Protein AF-A0A183J308-F1 (afdb_monomer)

InterPro domains:
  IPR007115 6-pyruvoyl tetrahydropterin synthase/QueD family [PF01242] (12-124)
  IPR007115 6-pyruvoyl tetrahydropterin synthase/QueD family [PTHR12589] (10-125)
  IPR022470 6-pyruvoyl tetrahydropterin synthase, cysteine active site [PS00987] (21-31)
  IPR038418 6-pyruvoyl tetrahydropterin synthase/QueD superfamily [G3DSA:3.30.479.10] (3-124)

Organism: NCBI:txid241478

Nearest PDB structures (foldseek):
  3i2b-assembly1_E  TM=8.564E-01  e=1.732E-10  Homo sapiens
  1b66-assembly1_A  TM=8.514E-01  e=5.952E-10  Rattus rattus
  2g64-assembly1_A  TM=8.466E-01  e=1.436E-08  Caenorhabditis elegans
  2dtt-assembly2_D  TM=8.378E-01  e=1.022E-03  Pyrococcus horikoshii OT3
  2dtt-assembly2_F  TM=8.404E-01  e=3.083E-03  Pyrococcus horikoshii OT3

Radius of gyration: 16.34 Å; Cα contacts (8 Å, |Δi|>4): 175; chains: 1; bounding box: 39×30×52 Å

pLDDT: mean 82.44, std 11.95, range [43.22, 95.94]

Secondary structure (DSSP, 8-state):
-B----TTS-HHHHHHHHGGGG-TT-B----EEEEEE--PPPTTT--SS-HHHHHHHHHHHHHHHTT---HHHHHHHHS-----HHHHHHHHHHHHHHHHGGG--EEEEEEEEETTEEEEE-SPPPP-

Foldseek 3Di:
DFAQDFPVDDPVRSCVVCPPCNPPVHDAFDKDKDWAFDADQDPVPRDRDDVVVVVVQVCVVVVVCVVPDPLVLLCVQPVTSHPDLVSVQSSVCVSSDVVVDPRLGTAWMKMDRDPVDIDIDGPDDDDD

Solvent-accessible surface area (backbone atoms only — not comparable to full-atom values): 7504 Å² total; per-residue (Å²): 88,39,36,40,48,56,94,91,47,55,73,67,52,34,42,67,75,40,43,83,48,38,36,91,87,36,47,76,67,79,65,48,79,48,78,44,72,52,56,73,63,38,90,88,78,72,38,55,64,67,62,68,57,55,48,49,53,50,48,57,56,47,61,63,38,76,69,32,70,48,44,66,65,42,22,75,71,68,76,39,64,36,55,41,64,61,51,50,27,52,42,52,47,53,57,50,46,65,73,66,37,95,70,65,29,73,53,38,30,35,30,27,56,46,104,89,41,70,37,78,41,66,82,72,80,78,86,128

Structure (mmCIF, N/CA/C/O backbone):
data_AF-A0A183J308-F1
#
_entry.id   AF-A0A183J308-F1
#
loop_
_atom_site.group_PDB
_atom_site.id
_atom_site.type_symbol
_atom_site.label_atom_id
_atom_site.label_alt_id
_atom_site.label_comp_id
_atom_site.label_asym_id
_atom_site.label_entity_id
_atom_site.label_seq_id
_atom_site.pdbx_PDB_ins_code
_atom_site.Cartn_x
_atom_site.Cartn_y
_atom_site.Cartn_z
_atom_site.occupancy
_atom_site.B_iso_or_equiv
_atom_site.auth_seq_id
_atom_site.auth_comp_id
_atom_site.auth_asym_id
_atom_site.auth_atom_id
_atom_site.pdbx_PDB_model_num
ATOM 1 N N . LEU A 1 1 ? 13.889 4.139 -5.447 1.00 59.75 1 LEU A N 1
ATOM 2 C CA . LEU A 1 1 ? 14.582 3.519 -6.588 1.00 59.75 1 LEU A CA 1
ATOM 3 C C . LEU A 1 1 ? 13.751 2.387 -7.174 1.00 59.75 1 LEU A C 1
ATOM 5 O O . LEU A 1 1 ? 14.107 1.216 -7.128 1.00 59.75 1 LEU A O 1
ATOM 9 N N . LEU A 1 2 ? 12.612 2.752 -7.730 1.00 68.62 2 LEU A N 1
ATOM 10 C CA . LEU A 1 2 ? 11.793 1.815 -8.468 1.00 68.62 2 LEU A CA 1
ATOM 11 C C . LEU A 1 2 ? 12.534 1.419 -9.735 1.00 68.62 2 LEU A C 1
ATOM 13 O O . LEU A 1 2 ? 13.177 2.260 -10.379 1.00 68.62 2 LEU A O 1
ATOM 17 N N . LEU A 1 3 ? 12.406 0.150 -10.086 1.00 76.50 3 LEU A N 1
ATOM 18 C CA . LEU A 1 3 ? 12.761 -0.339 -11.401 1.00 76.50 3 LEU A CA 1
ATOM 19 C C . LEU A 1 3 ? 11.606 -1.185 -11.901 1.00 76.50 3 LEU A C 1
ATOM 21 O O . LEU A 1 3 ? 11.300 -2.238 -11.342 1.00 76.50 3 LEU A O 1
ATOM 25 N N . TYR A 1 4 ? 10.992 -0.708 -12.973 1.00 84.56 4 TYR A N 1
ATOM 26 C CA . TYR A 1 4 ? 9.982 -1.471 -13.674 1.00 84.56 4 TYR A CA 1
ATOM 27 C C . TYR A 1 4 ? 10.740 -2.394 -14.622 1.00 84.56 4 TYR A C 1
ATOM 29 O O . TYR A 1 4 ? 11.343 -1.930 -15.593 1.00 84.56 4 TYR A O 1
ATOM 37 N N . PHE A 1 5 ? 10.815 -3.671 -14.264 1.00 85.94 5 PHE A N 1
ATOM 38 C CA . PHE A 1 5 ? 11.611 -4.679 -14.953 1.00 85.94 5 PHE A CA 1
ATOM 39 C C . PHE A 1 5 ? 11.042 -6.071 -14.690 1.00 85.94 5 PHE A C 1
ATOM 41 O O . PHE A 1 5 ? 10.691 -6.393 -13.555 1.00 85.94 5 PHE A O 1
ATOM 48 N N . SER A 1 6 ? 11.018 -6.900 -15.730 1.00 86.94 6 SER A N 1
ATOM 49 C CA . SER A 1 6 ? 10.733 -8.329 -15.638 1.00 86.94 6 SER A CA 1
ATOM 50 C C . SER A 1 6 ? 11.903 -9.125 -16.209 1.00 86.94 6 SER A C 1
ATOM 52 O O . SER A 1 6 ? 12.368 -8.856 -17.317 1.00 86.94 6 SER A O 1
ATOM 54 N N . ASP A 1 7 ? 12.348 -10.121 -15.453 1.00 87.56 7 ASP A N 1
ATOM 55 C CA . ASP A 1 7 ? 13.346 -11.121 -15.842 1.00 87.56 7 ASP A CA 1
ATOM 5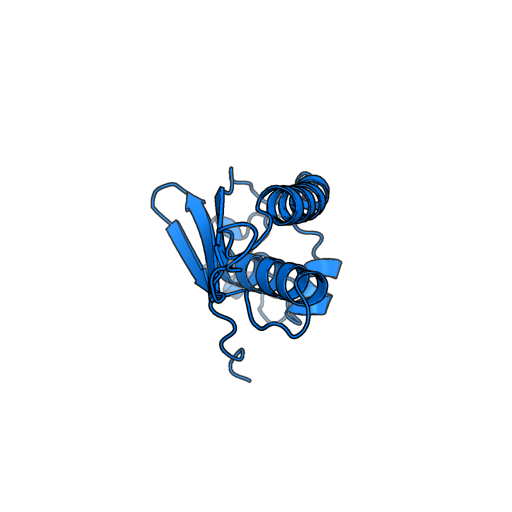6 C C . ASP A 1 7 ? 12.803 -12.169 -16.827 1.00 87.56 7 ASP A C 1
ATOM 58 O O . ASP A 1 7 ? 13.578 -12.911 -17.427 1.00 87.56 7 ASP A O 1
ATOM 62 N N . HIS A 1 8 ? 11.488 -12.190 -17.052 1.00 88.44 8 HIS A N 1
ATOM 63 C CA . HIS A 1 8 ? 10.831 -13.025 -18.059 1.00 88.44 8 HIS A CA 1
ATOM 64 C C . HIS A 1 8 ? 10.742 -12.364 -19.444 1.00 88.44 8 HIS A C 1
ATOM 66 O O . HIS A 1 8 ? 10.270 -12.994 -20.388 1.00 88.44 8 HIS A O 1
ATOM 72 N N . LEU A 1 9 ? 11.178 -11.107 -19.574 1.00 90.81 9 LEU A N 1
ATOM 73 C CA . LEU A 1 9 ? 11.144 -10.335 -20.815 1.00 90.81 9 LEU A CA 1
ATOM 74 C C . LEU A 1 9 ? 12.561 -10.030 -21.312 1.00 90.81 9 LEU A C 1
ATOM 76 O O . LEU A 1 9 ? 13.482 -9.802 -20.523 1.00 90.81 9 LEU A O 1
ATOM 80 N N . SER A 1 10 ? 12.732 -9.942 -22.631 1.00 93.94 10 SER A N 1
ATOM 81 C CA . SER A 1 10 ? 13.963 -9.424 -23.242 1.00 93.94 10 SER A CA 1
ATOM 82 C C . SER A 1 10 ? 14.198 -7.948 -22.892 1.00 93.94 10 SER A C 1
ATOM 84 O O . SER A 1 10 ? 13.318 -7.245 -22.382 1.00 93.94 10 SER A O 1
ATOM 86 N N . ALA A 1 11 ? 15.404 -7.443 -23.165 1.00 91.56 11 ALA A N 1
ATOM 87 C CA . ALA A 1 11 ? 15.730 -6.036 -22.935 1.00 91.56 11 ALA A CA 1
ATOM 88 C C . ALA A 1 11 ? 14.875 -5.104 -23.814 1.00 91.56 11 ALA A C 1
ATOM 90 O O . ALA A 1 11 ? 14.416 -4.053 -23.358 1.00 91.56 11 ALA A O 1
ATOM 91 N N . GLU A 1 12 ? 14.627 -5.501 -25.062 1.00 94.62 12 GLU A N 1
ATOM 92 C CA . GLU A 1 12 ? 13.787 -4.780 -26.014 1.00 94.62 12 GLU A CA 1
ATOM 93 C C . GLU A 1 12 ? 12.327 -4.738 -25.554 1.00 94.62 12 GLU A C 1
ATOM 95 O O . GLU A 1 12 ? 11.716 -3.668 -25.574 1.00 94.62 12 GLU A O 1
ATOM 100 N N . GLU A 1 13 ? 11.784 -5.865 -25.086 1.00 95.31 13 GLU A N 1
ATOM 101 C CA . GLU A 1 13 ? 10.416 -5.947 -24.557 1.00 95.31 13 GLU A CA 1
ATOM 102 C C . GLU A 1 13 ? 10.252 -5.119 -23.283 1.00 95.31 13 GLU A C 1
ATOM 104 O O . GLU A 1 13 ? 9.316 -4.328 -23.183 1.00 95.31 13 GLU A O 1
ATOM 109 N N . ASN A 1 14 ? 11.194 -5.224 -22.340 1.00 92.62 14 ASN A N 1
ATOM 110 C CA . ASN A 1 14 ? 11.211 -4.403 -21.129 1.00 92.62 14 ASN A CA 1
ATOM 111 C C . ASN A 1 14 ? 11.192 -2.905 -21.465 1.00 92.62 14 ASN A C 1
ATOM 113 O O . ASN A 1 14 ? 10.402 -2.142 -20.903 1.00 92.62 14 ASN A O 1
ATOM 117 N N . LYS A 1 15 ? 12.033 -2.478 -22.413 1.00 91.81 15 LYS A N 1
ATOM 118 C CA . LYS A 1 15 ? 12.091 -1.081 -22.854 1.00 91.81 15 LYS A CA 1
ATOM 119 C C . LYS A 1 15 ? 10.808 -0.648 -23.564 1.00 91.81 15 LYS A C 1
ATOM 121 O O . LYS A 1 15 ? 10.386 0.493 -23.387 1.00 91.81 15 LYS A O 1
ATOM 126 N N . LEU A 1 16 ? 10.200 -1.527 -24.358 1.00 94.94 16 LEU A N 1
ATOM 127 C CA . LEU A 1 16 ? 8.954 -1.246 -25.069 1.00 94.94 16 LEU A CA 1
ATOM 128 C C . LEU A 1 16 ? 7.766 -1.105 -24.104 1.00 94.94 16 LEU A C 1
ATOM 130 O O . LEU A 1 16 ? 6.985 -0.169 -24.246 1.00 94.94 16 LEU A O 1
ATOM 134 N N . ILE A 1 17 ? 7.655 -2.004 -23.123 1.00 93.25 17 ILE A N 1
ATOM 135 C CA . ILE A 1 17 ? 6.532 -2.069 -22.176 1.00 93.25 17 ILE A CA 1
ATOM 136 C C . ILE A 1 17 ? 6.649 -0.988 -21.098 1.00 93.25 17 ILE A C 1
ATOM 138 O O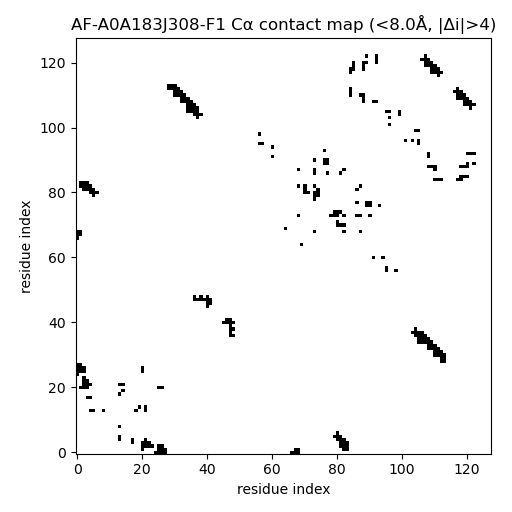 . ILE A 1 17 ? 5.706 -0.237 -20.865 1.00 93.25 17 ILE A O 1
ATOM 142 N N . PHE A 1 18 ? 7.808 -0.883 -20.445 1.00 90.81 18 PHE A N 1
ATOM 143 C CA . PHE A 1 18 ? 7.989 -0.005 -19.284 1.00 90.81 18 PHE A CA 1
ATOM 144 C C . PHE A 1 18 ? 8.583 1.366 -19.641 1.00 90.81 18 PHE A C 1
ATOM 146 O O . PHE A 1 18 ? 8.574 2.286 -18.818 1.00 90.81 18 PHE A O 1
ATOM 153 N N . GLY A 1 19 ? 9.108 1.539 -20.858 1.00 91.38 19 GLY A N 1
ATOM 154 C CA . GLY A 1 19 ? 9.578 2.827 -21.364 1.00 91.38 19 GLY A CA 1
ATOM 155 C C . GLY A 1 19 ? 10.581 3.510 -20.432 1.00 91.38 19 GLY A C 1
ATOM 156 O O . GLY A 1 19 ? 11.617 2.953 -20.069 1.00 91.38 19 GLY A O 1
ATOM 157 N N . LYS A 1 20 ? 10.269 4.746 -20.022 1.00 87.69 20 LYS A N 1
ATOM 158 C CA . LYS A 1 20 ? 11.129 5.548 -19.132 1.00 87.69 20 LYS A CA 1
ATOM 159 C C . LYS A 1 20 ? 11.285 4.939 -17.733 1.00 87.69 20 LYS A C 1
ATOM 161 O O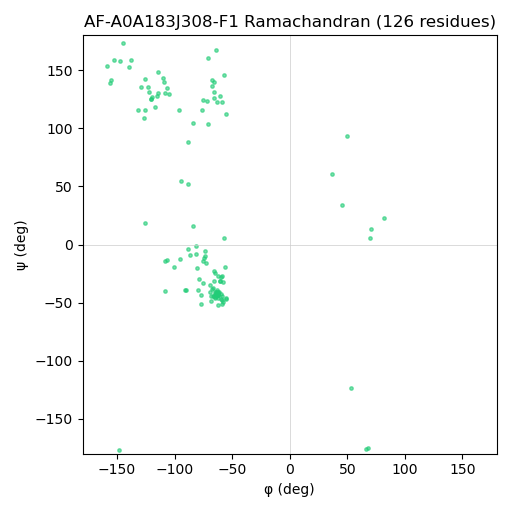 . LYS A 1 20 ? 12.295 5.199 -17.081 1.00 87.69 20 LYS A O 1
ATOM 166 N N . CYS A 1 21 ? 10.329 4.125 -17.286 1.00 86.00 21 CYS A N 1
ATOM 167 C CA . CYS A 1 21 ? 10.363 3.479 -15.974 1.00 86.00 21 CYS A CA 1
ATOM 168 C C . CYS A 1 21 ? 11.359 2.302 -15.917 1.00 86.00 21 CYS A C 1
ATOM 170 O O . CYS A 1 21 ? 11.749 1.893 -14.822 1.00 86.00 21 CYS A O 1
ATOM 172 N N . ASN A 1 22 ? 11.836 1.818 -17.076 1.00 88.25 22 ASN A N 1
ATOM 173 C CA . ASN A 1 22 ? 12.884 0.796 -17.213 1.00 88.25 22 ASN A CA 1
ATOM 174 C C . ASN A 1 22 ? 14.319 1.357 -17.143 1.00 88.25 22 ASN A C 1
ATOM 176 O O . ASN A 1 22 ? 15.271 0.710 -17.570 1.00 88.25 22 ASN A O 1
ATOM 180 N N . ASN A 1 23 ? 14.512 2.583 -16.652 1.00 85.06 23 ASN A N 1
ATOM 181 C CA . ASN A 1 23 ? 15.851 3.151 -16.499 1.00 85.06 23 ASN A CA 1
ATOM 182 C C . ASN A 1 23 ? 16.704 2.259 -15.580 1.00 85.06 23 ASN A C 1
ATOM 184 O O . ASN A 1 23 ? 16.333 2.067 -14.429 1.00 85.06 23 ASN A O 1
ATOM 188 N N . SER A 1 24 ? 17.860 1.772 -16.043 1.00 80.62 24 SER A N 1
ATOM 189 C CA . SER A 1 24 ? 18.756 0.891 -15.273 1.00 80.62 24 SER A CA 1
ATOM 190 C C . SER A 1 24 ? 19.251 1.512 -13.964 1.00 80.62 24 SER A C 1
ATOM 192 O O . SER A 1 24 ? 19.521 0.795 -13.004 1.00 80.62 24 SER A O 1
ATOM 194 N N . ASN A 1 25 ? 19.324 2.844 -13.906 1.00 80.62 25 ASN A N 1
ATOM 195 C CA . ASN A 1 25 ? 19.655 3.583 -12.688 1.00 80.62 25 ASN A CA 1
ATOM 196 C C . ASN A 1 25 ? 18.450 3.754 -11.752 1.00 80.62 25 ASN A C 1
ATOM 198 O O . ASN A 1 25 ? 18.590 4.350 -10.694 1.00 80.62 25 ASN A O 1
ATOM 202 N N . GLY A 1 26 ? 17.277 3.257 -12.143 1.00 79.88 26 GLY A N 1
ATOM 203 C CA . GLY A 1 26 ? 15.999 3.419 -11.469 1.00 79.88 26 GLY A CA 1
ATOM 204 C C . GLY A 1 26 ? 15.457 4.848 -11.497 1.00 79.88 26 GLY A C 1
ATOM 205 O O . GLY A 1 26 ? 15.996 5.753 -12.137 1.00 79.88 26 GLY A O 1
ATOM 206 N N . HIS A 1 27 ? 14.344 5.038 -10.796 1.00 81.81 27 HIS A N 1
ATOM 207 C CA . HIS A 1 27 ? 13.745 6.347 -10.525 1.00 81.81 27 HIS A CA 1
ATOM 208 C C . HIS A 1 27 ? 13.036 6.333 -9.160 1.00 81.81 27 HIS A C 1
ATOM 210 O O . HIS A 1 27 ? 13.120 5.355 -8.414 1.00 81.81 27 HIS A O 1
ATOM 216 N N . GLY A 1 28 ? 12.379 7.417 -8.764 1.00 81.12 28 GLY A N 1
ATOM 217 C CA . GLY A 1 28 ? 11.680 7.466 -7.483 1.00 81.12 28 GLY A CA 1
ATOM 218 C C . GLY A 1 28 ? 10.512 8.429 -7.504 1.00 81.12 28 GLY A C 1
ATOM 219 O O . GLY A 1 28 ? 10.482 9.341 -8.326 1.00 81.12 28 GLY A O 1
ATOM 220 N N . HIS A 1 29 ? 9.601 8.208 -6.563 1.00 82.56 29 HIS A N 1
ATOM 221 C CA . HIS A 1 29 ? 8.426 9.033 -6.335 1.00 82.56 29 HIS A CA 1
ATOM 222 C C . HIS A 1 29 ? 8.214 9.234 -4.840 1.00 82.56 29 HIS A C 1
ATOM 224 O O . HIS A 1 29 ? 8.686 8.438 -4.022 1.00 82.56 29 HIS A O 1
ATOM 230 N N . ASN A 1 30 ? 7.479 10.287 -4.504 1.00 83.38 30 ASN A N 1
ATOM 231 C CA . ASN A 1 30 ? 7.003 10.518 -3.149 1.00 83.38 30 ASN A CA 1
ATOM 232 C C . ASN A 1 30 ? 5.662 9.807 -2.997 1.00 83.38 30 ASN A C 1
ATOM 234 O O . ASN A 1 30 ? 4.619 10.390 -3.270 1.00 83.38 30 ASN A O 1
ATOM 238 N N . TYR A 1 31 ? 5.714 8.535 -2.616 1.00 84.50 31 TYR A N 1
ATOM 239 C CA . TYR A 1 31 ? 4.507 7.742 -2.447 1.00 84.50 31 TYR A CA 1
ATOM 240 C C . TYR A 1 31 ? 3.665 8.228 -1.272 1.00 84.50 31 TYR A C 1
ATOM 242 O O . TYR A 1 31 ? 4.184 8.444 -0.175 1.00 84.50 31 TYR A O 1
ATOM 250 N N . GLU A 1 32 ? 2.356 8.299 -1.485 1.00 88.62 32 GLU A N 1
ATOM 251 C CA . GLU A 1 32 ? 1.373 8.397 -0.410 1.00 88.62 32 GLU A CA 1
ATOM 252 C C . GLU A 1 32 ? 0.655 7.055 -0.268 1.00 88.62 32 GLU A C 1
ATOM 254 O O . GLU A 1 32 ? 0.259 6.439 -1.258 1.00 88.62 32 GLU A O 1
ATOM 259 N N . VAL A 1 33 ? 0.500 6.590 0.971 1.00 89.56 33 VAL A N 1
ATOM 260 C CA . VAL A 1 33 ? -0.187 5.336 1.284 1.00 89.56 33 VAL A CA 1
ATOM 261 C C . VAL A 1 33 ? -1.364 5.636 2.194 1.00 89.56 33 VAL A C 1
ATOM 263 O O . VAL A 1 33 ? -1.195 6.204 3.274 1.00 89.56 33 VAL A O 1
ATOM 266 N N . GLN A 1 34 ? -2.546 5.204 1.774 1.00 92.50 34 GLN A N 1
ATOM 267 C CA . GLN A 1 34 ? -3.772 5.272 2.555 1.00 92.50 34 GLN A CA 1
ATOM 268 C C . GLN A 1 34 ? -4.228 3.850 2.876 1.00 92.50 34 GLN A C 1
ATOM 270 O O . GLN A 1 34 ? -4.291 2.994 1.996 1.00 92.50 34 GLN A O 1
ATOM 275 N N . ALA A 1 35 ? -4.533 3.588 4.146 1.00 90.81 35 ALA A N 1
ATOM 276 C CA . ALA A 1 35 ? -5.052 2.305 4.600 1.00 90.81 35 ALA A CA 1
ATOM 277 C C . ALA A 1 35 ? -6.418 2.513 5.254 1.00 90.81 35 ALA A C 1
ATOM 279 O O . ALA A 1 35 ? -6.554 3.289 6.203 1.00 90.81 35 ALA A O 1
ATOM 280 N N . THR A 1 36 ? -7.415 1.788 4.763 1.00 91.81 36 THR A N 1
ATOM 281 C CA . THR A 1 36 ? -8.778 1.805 5.288 1.00 91.81 36 THR A CA 1
ATOM 282 C C . THR A 1 36 ? -9.023 0.530 6.071 1.00 91.81 36 THR A C 1
ATOM 284 O O . THR A 1 36 ? -8.810 -0.575 5.565 1.00 91.81 36 THR A O 1
ATOM 287 N N . VAL A 1 37 ? -9.532 0.681 7.293 1.00 89.56 37 VAL A N 1
ATOM 288 C CA . VAL A 1 37 ? -9.972 -0.440 8.123 1.00 89.56 37 VAL A CA 1
ATOM 289 C C . VAL A 1 37 ? -11.490 -0.455 8.277 1.00 89.56 37 VAL A C 1
ATOM 291 O O . VAL A 1 37 ? -12.130 0.590 8.387 1.00 89.56 37 VAL A O 1
ATOM 294 N N . LYS A 1 38 ? -12.075 -1.650 8.302 1.00 88.88 38 LYS A N 1
ATOM 295 C CA . LYS A 1 38 ? -13.497 -1.906 8.506 1.00 88.88 38 LYS A CA 1
ATOM 296 C C . LYS A 1 38 ? -13.670 -2.902 9.647 1.00 88.88 38 LYS A C 1
ATOM 298 O O . LYS A 1 38 ? -13.402 -4.088 9.496 1.00 88.88 38 LYS A O 1
ATOM 303 N N . ALA A 1 39 ? -14.162 -2.416 10.780 1.00 87.25 39 ALA A N 1
ATOM 304 C CA . ALA A 1 39 ? -14.466 -3.229 11.950 1.00 87.25 39 ALA A CA 1
ATOM 305 C C . ALA A 1 39 ? -15.675 -2.650 12.707 1.00 87.25 39 ALA A C 1
ATOM 307 O O . ALA A 1 39 ? -15.972 -1.460 12.554 1.00 87.25 39 ALA A O 1
ATOM 308 N N . PRO A 1 40 ? -16.386 -3.462 13.511 1.00 89.88 40 PRO A N 1
ATOM 309 C CA . PRO A 1 40 ? -17.383 -2.949 14.443 1.00 89.88 40 PRO A CA 1
ATOM 310 C C . PRO A 1 40 ? -16.764 -1.931 15.404 1.00 89.88 40 PRO A C 1
ATOM 312 O O . PRO A 1 40 ? -15.612 -2.076 15.808 1.00 89.88 40 PRO A O 1
ATOM 315 N N . VAL A 1 41 ? -17.543 -0.925 15.793 1.00 91.44 41 VAL A N 1
ATOM 316 C CA . VAL A 1 41 ? -17.126 0.043 16.810 1.00 91.44 41 VAL A CA 1
ATOM 317 C C . VAL A 1 41 ? -17.224 -0.614 18.182 1.00 91.44 41 VAL A C 1
ATOM 319 O O . VAL A 1 41 ? -18.286 -1.111 18.560 1.00 91.44 41 VAL A O 1
ATOM 322 N N . ASP A 1 42 ? -16.120 -0.619 18.923 1.00 90.00 42 ASP A N 1
ATOM 323 C CA . ASP A 1 42 ? -16.092 -1.113 20.293 1.00 90.00 42 ASP A CA 1
ATOM 324 C C . ASP A 1 42 ? -16.957 -0.206 21.199 1.00 90.00 42 ASP A C 1
ATOM 326 O O . ASP A 1 42 ? -16.762 1.013 21.213 1.00 90.00 42 ASP A O 1
ATOM 330 N N . PRO A 1 43 ? -17.923 -0.761 21.955 1.00 94.94 43 PRO A N 1
ATOM 331 C CA . PRO A 1 43 ? -18.899 0.033 22.703 1.00 94.94 43 PRO A CA 1
ATOM 332 C C . PRO A 1 43 ? -18.320 0.735 23.940 1.00 94.94 43 PRO A C 1
ATOM 334 O O . PRO A 1 43 ? -18.970 1.628 24.478 1.00 94.94 43 PRO A O 1
ATOM 337 N N . LEU A 1 44 ? -17.133 0.340 24.412 1.00 95.69 44 LEU A N 1
ATOM 338 C CA . LEU A 1 44 ? -16.484 0.947 25.577 1.00 95.69 44 LEU A CA 1
ATOM 339 C C . LEU A 1 44 ? -15.576 2.106 25.168 1.00 95.69 44 LEU A C 1
ATOM 341 O O . LEU A 1 44 ? -15.509 3.122 25.856 1.00 95.69 44 LEU A O 1
ATOM 345 N N . THR A 1 45 ? -14.866 1.942 24.055 1.00 93.75 45 THR A N 1
ATOM 346 C CA . THR A 1 45 ? -13.850 2.890 23.585 1.00 93.75 45 THR A CA 1
ATOM 347 C C . THR A 1 45 ? -14.344 3.807 22.470 1.00 93.75 45 THR A C 1
ATOM 349 O O . THR A 1 45 ? -13.737 4.849 22.233 1.00 93.75 45 THR A O 1
ATOM 352 N N . GLY A 1 46 ? -15.420 3.440 21.766 1.00 93.06 46 GLY A N 1
ATOM 353 C CA . GLY A 1 46 ? -15.924 4.175 20.604 1.00 93.06 46 GLY A CA 1
ATOM 354 C C . GLY A 1 46 ? -15.030 4.067 19.363 1.00 93.06 46 GLY A C 1
ATOM 355 O O . GLY A 1 46 ? -15.211 4.824 18.411 1.00 93.06 46 GLY A O 1
ATOM 356 N N . MET A 1 47 ? -14.065 3.143 19.351 1.00 90.56 47 MET A N 1
ATOM 357 C CA . MET A 1 47 ? -13.105 2.971 18.260 1.00 90.56 47 MET A CA 1
ATOM 358 C C . MET A 1 47 ? -13.381 1.688 17.472 1.00 90.56 47 MET A C 1
ATOM 360 O O . MET A 1 47 ? -13.652 0.643 18.054 1.00 90.56 47 MET A O 1
ATOM 364 N N . ALA A 1 48 ? -13.247 1.737 16.145 1.00 86.44 48 ALA A N 1
ATOM 365 C CA . ALA A 1 48 ? -13.183 0.521 15.324 1.00 86.44 48 ALA A CA 1
ATOM 366 C C . ALA A 1 48 ? -11.806 -0.167 15.437 1.00 86.44 48 ALA A C 1
ATOM 368 O O . ALA A 1 48 ? -11.696 -1.389 15.385 1.00 86.44 48 ALA A O 1
ATOM 369 N N . MET A 1 49 ? -10.747 0.632 15.602 1.00 85.88 49 MET A N 1
ATOM 370 C CA . MET A 1 49 ? -9.367 0.196 15.809 1.00 85.88 49 MET A CA 1
ATOM 371 C C . MET A 1 49 ? -8.566 1.325 16.467 1.00 85.88 49 MET A C 1
ATOM 373 O O . MET A 1 49 ? -8.872 2.502 16.273 1.00 85.88 49 MET A O 1
ATOM 377 N N . ASN A 1 50 ? -7.509 0.978 17.201 1.00 86.94 50 ASN A N 1
ATOM 378 C CA . ASN A 1 50 ? -6.535 1.954 17.672 1.00 86.94 50 ASN A CA 1
ATOM 379 C C . ASN A 1 50 ? -5.679 2.474 16.498 1.00 86.94 50 ASN A C 1
ATOM 381 O O . ASN A 1 50 ? -4.763 1.801 16.028 1.00 86.94 50 ASN A O 1
ATOM 385 N N . LEU A 1 51 ? -5.959 3.693 16.030 1.00 84.06 51 LEU A N 1
ATOM 386 C CA . LEU A 1 51 ? -5.252 4.289 14.888 1.00 84.06 51 LEU A CA 1
ATOM 387 C C . LEU A 1 51 ? -3.765 4.570 15.161 1.00 84.06 51 LEU A C 1
ATOM 389 O O . LEU A 1 51 ? -2.976 4.633 14.219 1.00 84.06 51 LEU A O 1
ATOM 393 N N . SER A 1 52 ? -3.357 4.712 16.425 1.00 84.81 52 SER A N 1
ATOM 394 C CA . SER A 1 52 ? -1.943 4.904 16.782 1.00 84.81 52 SER A CA 1
ATOM 395 C C . SER A 1 52 ? -1.115 3.641 16.534 1.00 84.81 52 SER A C 1
ATOM 397 O O . SER A 1 52 ? 0.041 3.729 16.120 1.00 84.81 52 SER A O 1
ATOM 399 N N . GLU A 1 53 ? -1.712 2.467 16.744 1.00 82.25 53 GLU A N 1
ATOM 400 C CA . GLU A 1 53 ? -1.098 1.171 16.441 1.00 82.25 53 GLU A CA 1
ATOM 401 C C . GLU A 1 53 ? -0.955 0.995 14.924 1.00 82.25 53 GLU A C 1
ATOM 403 O O . GLU A 1 53 ? 0.152 0.776 14.431 1.00 82.25 53 GLU A O 1
ATOM 408 N N . LEU A 1 54 ? -2.032 1.248 14.167 1.00 83.31 54 LEU A N 1
ATOM 409 C CA . LEU A 1 54 ? -2.003 1.227 12.699 1.00 83.31 54 LEU A CA 1
ATOM 410 C C . LEU A 1 54 ? -0.935 2.174 12.133 1.00 83.31 54 LEU A C 1
ATOM 412 O O . LEU A 1 54 ? -0.150 1.784 11.267 1.00 83.31 54 LEU A O 1
ATOM 416 N N . LYS A 1 55 ? -0.863 3.405 12.653 1.00 83.31 55 LYS A N 1
ATOM 417 C CA . LYS A 1 55 ? 0.161 4.380 12.262 1.00 83.31 55 LYS A CA 1
ATOM 418 C C . LYS A 1 55 ? 1.569 3.866 12.552 1.00 83.31 55 LYS A C 1
ATOM 420 O O . LYS A 1 55 ? 2.449 4.035 11.717 1.00 83.31 55 LYS A O 1
ATOM 425 N N . THR A 1 56 ? 1.790 3.244 13.707 1.00 84.06 56 THR A N 1
ATOM 426 C CA . THR A 1 56 ? 3.106 2.704 14.082 1.00 84.06 56 THR A CA 1
ATOM 427 C C . THR A 1 56 ? 3.547 1.612 13.111 1.00 84.06 56 THR A C 1
ATOM 429 O O . THR A 1 56 ? 4.686 1.633 12.646 1.00 84.06 56 THR A O 1
ATOM 432 N N . HIS A 1 57 ? 2.638 0.713 12.733 1.00 81.94 57 HIS A N 1
ATOM 433 C CA . HIS A 1 57 ? 2.923 -0.341 11.760 1.00 81.94 57 HIS A CA 1
ATOM 434 C C . HIS A 1 57 ? 3.185 0.202 10.356 1.00 81.94 57 HIS A C 1
ATOM 436 O O . HIS A 1 57 ? 4.176 -0.182 9.737 1.00 81.94 57 HIS A O 1
ATOM 442 N N . LEU A 1 58 ? 2.369 1.152 9.886 1.00 81.00 58 LEU A N 1
ATOM 443 C CA . LEU A 1 58 ? 2.612 1.853 8.623 1.00 81.00 58 LEU A CA 1
ATOM 444 C C . LEU A 1 58 ? 3.965 2.572 8.629 1.00 81.00 58 LEU A C 1
ATOM 446 O O . LEU A 1 58 ? 4.741 2.421 7.692 1.00 81.00 58 LEU A O 1
ATOM 450 N N . CYS A 1 59 ? 4.288 3.320 9.685 1.00 78.12 59 CYS A N 1
ATOM 451 C CA . CYS A 1 59 ? 5.566 4.021 9.789 1.00 78.12 59 CYS A CA 1
ATOM 452 C C . CYS A 1 59 ? 6.753 3.055 9.829 1.00 78.12 59 CYS A C 1
ATOM 454 O O . CYS A 1 59 ? 7.748 3.327 9.169 1.00 78.12 59 CYS A O 1
ATOM 456 N N . SER A 1 60 ? 6.653 1.936 10.552 1.00 80.12 60 SER A N 1
ATOM 457 C CA . SER A 1 60 ? 7.704 0.911 10.580 1.00 80.12 60 SER A CA 1
ATOM 458 C C . SER A 1 60 ? 7.918 0.298 9.196 1.00 80.12 60 SER A C 1
ATOM 460 O O . SER A 1 60 ? 9.055 0.152 8.756 1.00 80.12 60 SER A O 1
ATOM 462 N N . LEU A 1 61 ? 6.831 -0.015 8.487 1.00 76.12 61 LEU A N 1
ATOM 463 C CA . LEU A 1 61 ? 6.892 -0.545 7.130 1.00 76.12 61 LEU A CA 1
ATOM 464 C C . LEU A 1 61 ? 7.500 0.467 6.152 1.00 76.12 61 LEU A C 1
ATOM 466 O O . LEU A 1 61 ? 8.317 0.104 5.310 1.00 76.12 61 LEU A O 1
ATOM 470 N N . LEU A 1 62 ? 7.120 1.740 6.267 1.00 71.69 62 LEU A N 1
ATOM 471 C CA . LEU A 1 62 ? 7.565 2.799 5.363 1.00 71.69 62 LEU A CA 1
ATOM 472 C C . LEU A 1 62 ? 8.979 3.312 5.671 1.00 71.69 62 LEU A C 1
ATOM 474 O O . LEU A 1 62 ? 9.684 3.696 4.741 1.00 71.69 62 LEU A O 1
ATOM 478 N N . GLN A 1 63 ? 9.431 3.272 6.928 1.00 66.56 63 GLN A N 1
ATOM 479 C CA . GLN A 1 63 ? 10.828 3.552 7.288 1.00 66.56 63 GLN A CA 1
ATOM 480 C C . GLN A 1 63 ? 11.775 2.549 6.628 1.00 66.56 63 GLN A C 1
ATOM 482 O O . GLN A 1 63 ? 12.787 2.959 6.056 1.00 66.56 63 GLN A O 1
ATOM 487 N N . ASP A 1 64 ? 11.392 1.271 6.601 1.00 59.16 64 ASP A N 1
ATOM 488 C CA . ASP A 1 64 ? 12.067 0.243 5.805 1.00 59.16 64 ASP A CA 1
ATOM 489 C C . ASP A 1 64 ? 11.992 0.533 4.290 1.00 59.16 64 ASP A C 1
ATOM 491 O O . ASP 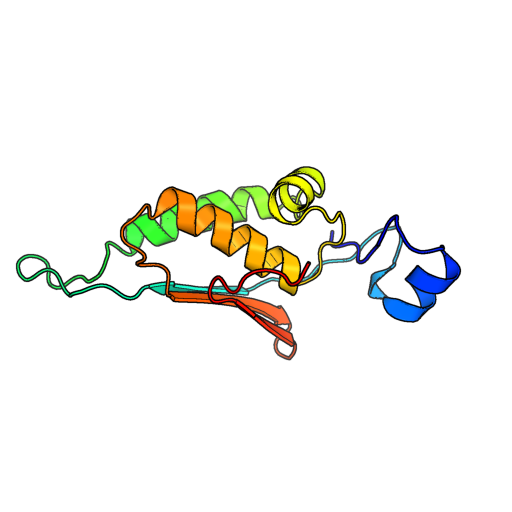A 1 64 ? 12.883 0.141 3.537 1.00 59.16 64 ASP A O 1
ATOM 495 N N . CYS A 1 65 ? 10.960 1.248 3.823 1.00 54.38 65 CYS A N 1
ATOM 496 C CA . CYS A 1 65 ? 10.766 1.604 2.411 1.00 54.38 65 CYS A CA 1
ATOM 497 C C . CYS A 1 65 ? 11.476 2.897 1.966 1.00 54.38 65 CYS A C 1
ATOM 499 O O . CYS A 1 65 ? 11.535 3.146 0.758 1.00 54.38 65 CYS A O 1
ATOM 501 N N . HIS A 1 66 ? 12.047 3.708 2.869 1.00 52.19 66 HIS A N 1
ATOM 502 C CA . HIS A 1 66 ? 12.878 4.864 2.481 1.00 52.19 66 HIS A CA 1
ATOM 503 C C . HIS A 1 66 ? 14.108 4.428 1.671 1.00 52.19 66 HIS A C 1
ATOM 505 O O . HIS A 1 66 ? 14.536 5.124 0.750 1.00 52.19 66 HIS A O 1
ATOM 511 N N . GLN A 1 67 ? 14.622 3.228 1.948 1.00 51.22 67 GLN A N 1
ATOM 512 C CA . GLN A 1 67 ? 15.546 2.506 1.080 1.00 51.22 67 GLN A CA 1
ATOM 513 C C . GLN A 1 67 ? 14.784 1.538 0.184 1.00 51.22 67 GLN A C 1
ATOM 515 O O . GLN A 1 67 ? 15.069 0.354 0.149 1.00 51.22 67 GLN A O 1
ATOM 520 N N . VAL A 1 68 ? 13.808 2.065 -0.552 1.00 47.72 68 VAL A N 1
ATOM 521 C CA . VAL A 1 68 ? 13.339 1.502 -1.810 1.00 47.72 68 VAL A CA 1
ATOM 522 C C . VAL A 1 68 ? 13.038 0.015 -1.732 1.00 47.72 68 VAL A C 1
ATOM 524 O O . VAL A 1 68 ? 13.915 -0.789 -2.030 1.00 47.72 68 VAL A O 1
ATOM 527 N N . CYS A 1 69 ? 11.778 -0.321 -1.456 1.00 57.19 69 CYS A N 1
ATOM 528 C CA . CYS A 1 69 ? 11.115 -1.438 -2.128 1.00 57.19 69 CYS A CA 1
ATOM 529 C C . CYS A 1 69 ? 12.071 -2.617 -2.384 1.00 57.19 69 CYS A C 1
ATOM 531 O O . CYS A 1 69 ? 12.446 -2.874 -3.531 1.00 57.19 69 CYS A O 1
ATOM 533 N N . ASN A 1 70 ? 12.627 -3.175 -1.297 1.00 63.47 70 ASN A N 1
ATOM 534 C CA . ASN A 1 70 ? 13.712 -4.142 -1.393 1.00 63.47 70 ASN A CA 1
ATOM 535 C C . ASN A 1 70 ? 13.201 -5.260 -2.299 1.00 63.47 70 ASN A C 1
ATOM 537 O O . ASN A 1 70 ? 12.222 -5.921 -1.954 1.00 63.47 70 ASN A O 1
ATOM 541 N N . ARG A 1 71 ? 13.786 -5.394 -3.494 1.00 66.69 71 ARG A N 1
ATOM 542 C CA . ARG A 1 71 ? 13.202 -6.228 -4.551 1.00 66.69 71 ARG A CA 1
ATOM 543 C C . ARG A 1 71 ? 13.056 -7.670 -4.102 1.00 66.69 71 ARG A C 1
ATOM 545 O O . ARG A 1 71 ? 12.137 -8.337 -4.543 1.00 66.69 71 ARG A O 1
ATOM 552 N N . GLU A 1 72 ? 13.907 -8.112 -3.180 1.00 69.19 72 GLU A N 1
ATOM 553 C CA . GLU A 1 72 ? 13.805 -9.418 -2.535 1.00 69.19 72 GLU A CA 1
ATOM 554 C C . GLU A 1 72 ? 12.550 -9.533 -1.659 1.00 69.19 72 GLU A C 1
ATOM 556 O O . GLU A 1 72 ? 11.832 -10.524 -1.747 1.00 69.19 72 GLU A O 1
ATOM 561 N N . LYS A 1 73 ? 12.235 -8.502 -0.858 1.00 73.38 73 LYS A N 1
ATOM 562 C CA . LYS A 1 73 ? 11.005 -8.455 -0.047 1.00 73.38 73 LYS A CA 1
ATOM 563 C C . LYS A 1 73 ? 9.756 -8.416 -0.935 1.00 73.38 73 LYS A C 1
ATOM 565 O O . LYS A 1 73 ? 8.779 -9.097 -0.643 1.00 73.38 73 LYS A O 1
ATOM 570 N N . LEU A 1 74 ? 9.793 -7.642 -2.023 1.00 76.38 74 LEU A N 1
ATOM 571 C CA . LEU A 1 74 ? 8.676 -7.549 -2.968 1.00 76.38 74 LEU A CA 1
ATOM 572 C C . LEU A 1 74 ? 8.495 -8.856 -3.756 1.00 76.38 74 LEU A C 1
ATOM 574 O O . LEU A 1 74 ? 7.368 -9.330 -3.888 1.00 76.38 74 LEU A O 1
ATOM 578 N N . TYR A 1 75 ? 9.590 -9.490 -4.179 1.00 77.56 75 TYR A N 1
ATOM 579 C CA . TYR A 1 75 ? 9.584 -10.809 -4.813 1.00 77.56 75 TYR A CA 1
ATOM 580 C C . TYR A 1 75 ? 9.043 -11.891 -3.878 1.00 77.56 75 TYR A C 1
ATOM 582 O O . TYR A 1 75 ? 8.254 -12.722 -4.304 1.00 77.56 75 TYR A O 1
ATOM 590 N N . PHE A 1 76 ? 9.395 -11.868 -2.590 1.00 76.81 76 PHE A N 1
ATOM 591 C CA . PHE A 1 76 ? 8.886 -12.855 -1.635 1.00 76.81 76 PHE A CA 1
ATOM 592 C C . PHE A 1 76 ? 7.354 -12.825 -1.503 1.00 76.81 76 PHE A C 1
ATOM 594 O O . PHE A 1 76 ? 6.739 -13.861 -1.270 1.00 76.81 76 PHE A O 1
ATOM 601 N N . VAL A 1 77 ? 6.738 -11.650 -1.669 1.00 74.94 77 VAL A N 1
ATOM 602 C CA . VAL A 1 77 ? 5.279 -11.490 -1.574 1.00 74.94 77 VAL A CA 1
ATOM 603 C C . VAL A 1 77 ? 4.580 -11.687 -2.921 1.00 74.94 77 VAL A C 1
ATOM 605 O O . VAL A 1 77 ? 3.503 -12.270 -2.969 1.00 74.94 77 VAL A O 1
ATOM 608 N N . THR A 1 78 ? 5.168 -11.191 -4.010 1.00 73.75 78 THR A N 1
ATOM 609 C CA . THR A 1 78 ? 4.503 -11.124 -5.327 1.00 73.75 78 THR A CA 1
ATOM 610 C C . THR A 1 78 ? 5.020 -12.150 -6.335 1.00 73.75 78 THR A C 1
ATOM 612 O O . THR A 1 78 ? 4.421 -12.325 -7.388 1.00 73.75 78 THR A O 1
ATOM 615 N N . GLY A 1 79 ? 6.148 -12.806 -6.064 1.00 77.88 79 GLY A N 1
ATOM 616 C CA . GLY A 1 79 ? 6.857 -13.648 -7.032 1.00 77.88 79 GLY A CA 1
ATOM 617 C C . GLY A 1 79 ? 7.521 -12.870 -8.175 1.00 77.88 79 GLY A C 1
ATOM 618 O O . GLY A 1 79 ? 8.041 -13.484 -9.098 1.00 77.88 79 GLY A O 1
ATOM 619 N N . LEU A 1 80 ? 7.512 -11.531 -8.138 1.00 77.81 80 LEU A N 1
ATOM 620 C CA . LEU A 1 80 ? 8.029 -10.671 -9.202 1.00 77.81 80 LEU A CA 1
ATOM 621 C C . LEU A 1 80 ? 9.057 -9.682 -8.651 1.00 77.81 80 LEU A C 1
ATOM 623 O O . LEU A 1 80 ? 8.895 -9.125 -7.572 1.00 77.81 80 LEU A O 1
ATOM 627 N N . PHE A 1 81 ? 10.109 -9.397 -9.418 1.00 76.25 81 PHE A N 1
ATOM 628 C CA . PHE A 1 81 ? 11.072 -8.340 -9.069 1.00 76.25 81 PHE A CA 1
ATOM 629 C C . PHE A 1 81 ? 10.592 -6.932 -9.452 1.00 76.25 81 PHE A C 1
ATOM 631 O O . PHE A 1 81 ? 11.243 -5.939 -9.115 1.00 76.25 81 PHE A O 1
ATOM 638 N N . CYS A 1 82 ? 9.478 -6.841 -10.182 1.00 83.19 82 CYS A N 1
ATOM 639 C CA . CYS A 1 82 ? 8.979 -5.594 -10.739 1.00 83.19 82 CYS A CA 1
ATOM 640 C C . CYS A 1 82 ? 8.310 -4.747 -9.653 1.00 83.19 82 CYS A C 1
ATOM 642 O O . CYS A 1 82 ? 7.270 -5.124 -9.116 1.00 83.19 82 CYS A O 1
ATOM 644 N N . SER A 1 83 ? 8.873 -3.580 -9.346 1.00 85.81 83 SER A N 1
ATOM 645 C CA . SER A 1 83 ? 8.357 -2.689 -8.302 1.00 85.81 83 SER A CA 1
ATOM 646 C C . SER A 1 83 ? 7.297 -1.722 -8.848 1.00 85.81 83 SER A C 1
ATOM 648 O O . SER A 1 83 ? 7.460 -0.507 -8.717 1.00 85.81 83 SER A O 1
ATOM 650 N N . THR A 1 84 ? 6.267 -2.224 -9.532 1.00 89.56 84 THR A N 1
ATOM 651 C CA . THR A 1 84 ? 5.157 -1.367 -9.975 1.00 89.56 84 THR A CA 1
ATOM 652 C C . THR A 1 84 ? 4.300 -0.932 -8.789 1.00 89.56 84 THR A C 1
ATOM 654 O O . THR A 1 84 ? 4.328 -1.556 -7.724 1.00 89.56 84 THR A O 1
ATOM 657 N N . THR A 1 85 ? 3.524 0.134 -8.959 1.00 90.44 85 THR A N 1
ATOM 658 C CA . THR A 1 85 ? 2.622 0.642 -7.915 1.00 90.44 85 THR A CA 1
ATOM 659 C C . THR A 1 85 ? 1.606 -0.416 -7.462 1.00 90.44 85 THR A C 1
ATOM 661 O O . THR A 1 85 ? 1.291 -0.491 -6.275 1.00 90.44 85 THR A O 1
ATOM 664 N N . GLU A 1 86 ? 1.171 -1.301 -8.360 1.00 91.06 86 GLU A N 1
ATOM 665 C CA . GLU A 1 86 ? 0.325 -2.455 -8.046 1.00 91.06 86 GLU A CA 1
ATOM 666 C C . GLU A 1 86 ? 1.021 -3.425 -7.088 1.00 91.06 86 GLU A C 1
ATOM 668 O O . GLU A 1 86 ? 0.491 -3.728 -6.019 1.00 91.06 86 GLU A O 1
ATOM 673 N N . ASN A 1 87 ? 2.243 -3.852 -7.410 1.00 87.69 87 ASN A N 1
ATOM 674 C CA . ASN A 1 87 ? 2.988 -4.780 -6.560 1.00 87.69 87 ASN A CA 1
ATOM 675 C C . ASN A 1 87 ? 3.365 -4.157 -5.209 1.00 87.69 87 ASN A C 1
ATOM 677 O O . ASN A 1 87 ? 3.405 -4.850 -4.191 1.00 87.69 87 ASN A O 1
ATOM 681 N N . VAL A 1 88 ? 3.596 -2.842 -5.172 1.00 87.00 88 VAL A N 1
ATOM 682 C CA . VAL A 1 88 ? 3.779 -2.098 -3.918 1.00 87.00 88 VAL A CA 1
ATOM 683 C C . VAL A 1 88 ? 2.506 -2.145 -3.067 1.00 87.00 88 VAL A C 1
ATOM 685 O O . VAL A 1 88 ? 2.597 -2.401 -1.865 1.00 87.00 88 VAL A O 1
ATOM 688 N N . ALA A 1 89 ? 1.325 -1.956 -3.663 1.00 90.00 89 ALA A N 1
ATOM 689 C CA . ALA A 1 89 ? 0.052 -2.052 -2.948 1.00 90.00 89 ALA A CA 1
ATOM 690 C C . ALA A 1 89 ? -0.192 -3.465 -2.389 1.00 90.00 89 ALA A C 1
ATOM 692 O O . ALA A 1 89 ? -0.583 -3.601 -1.226 1.00 90.00 89 ALA A O 1
ATOM 693 N N . VAL A 1 90 ? 0.116 -4.510 -3.168 1.00 89.25 90 VAL A N 1
ATOM 694 C CA . VAL A 1 90 ? 0.038 -5.916 -2.727 1.00 89.25 90 VAL A CA 1
ATOM 695 C C . VAL A 1 90 ? 0.996 -6.187 -1.564 1.00 89.25 90 VAL A C 1
ATOM 697 O O . VAL A 1 90 ? 0.598 -6.777 -0.557 1.00 89.25 90 VAL A O 1
ATOM 700 N N . TYR A 1 91 ? 2.242 -5.716 -1.662 1.00 87.19 91 TYR A N 1
ATOM 701 C CA . TYR A 1 91 ? 3.231 -5.849 -0.593 1.00 87.19 91 TYR A CA 1
ATOM 702 C C . TYR A 1 91 ? 2.756 -5.188 0.707 1.00 87.19 91 TYR A C 1
ATOM 704 O O . TYR A 1 91 ? 2.734 -5.832 1.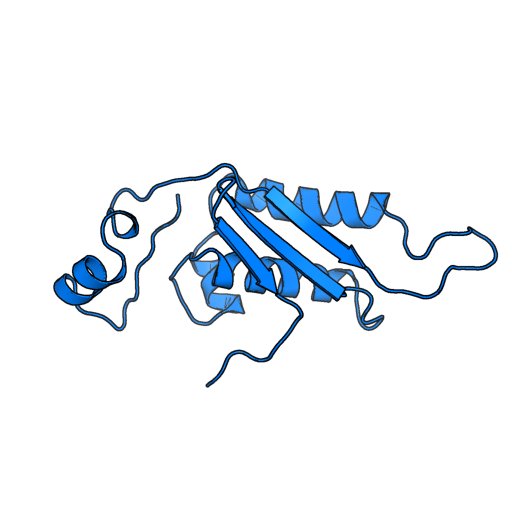757 1.00 87.19 91 TYR A O 1
ATOM 712 N N . ILE A 1 92 ? 2.316 -3.927 0.642 1.00 88.12 92 ILE A N 1
ATOM 713 C CA . ILE A 1 92 ? 1.804 -3.195 1.811 1.00 88.12 92 ILE A CA 1
ATOM 714 C C . ILE A 1 92 ? 0.605 -3.927 2.420 1.00 88.12 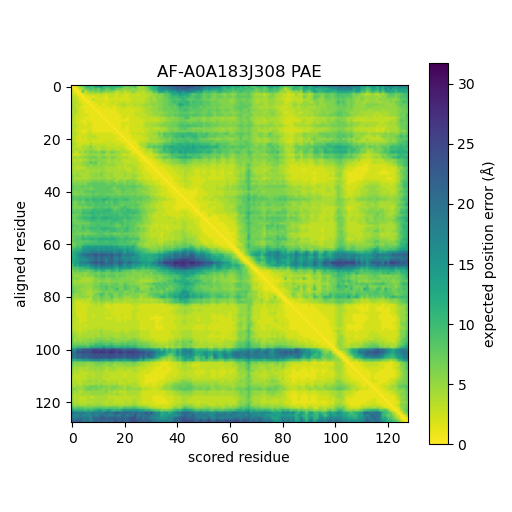92 ILE A C 1
ATOM 716 O O . ILE A 1 92 ? 0.537 -4.089 3.639 1.00 88.12 92 ILE A O 1
ATOM 720 N N . TRP A 1 93 ? -0.320 -4.403 1.586 1.00 90.31 93 TRP A N 1
ATOM 721 C CA . TRP A 1 93 ? -1.478 -5.163 2.044 1.00 90.31 93 TRP A CA 1
ATOM 722 C C . TRP A 1 93 ? -1.088 -6.439 2.780 1.00 90.31 93 TRP A C 1
ATOM 724 O O . TRP A 1 93 ? -1.640 -6.697 3.847 1.00 90.31 93 TRP A O 1
ATOM 734 N N . SER A 1 94 ? -0.158 -7.230 2.236 1.00 87.75 94 SER A N 1
ATOM 735 C CA . SER A 1 94 ? 0.316 -8.463 2.875 1.00 87.75 94 SER A CA 1
ATOM 736 C C . SER A 1 94 ? 0.882 -8.169 4.261 1.00 87.75 94 SER A C 1
ATOM 738 O O . SER A 1 94 ? 0.443 -8.762 5.243 1.00 87.75 94 SER A O 1
ATOM 740 N N . GLN A 1 95 ? 1.770 -7.181 4.361 1.00 85.75 95 GLN A N 1
ATOM 741 C CA . GLN A 1 95 ? 2.401 -6.827 5.629 1.00 85.75 95 GLN A CA 1
ATOM 742 C C . GLN A 1 95 ? 1.400 -6.285 6.659 1.00 85.75 95 GLN A C 1
ATOM 744 O O . GLN A 1 95 ? 1.453 -6.650 7.833 1.00 85.75 95 GLN A O 1
ATOM 749 N N . LEU A 1 96 ? 0.465 -5.425 6.241 1.00 86.56 96 LEU A N 1
ATOM 750 C CA . LEU A 1 96 ? -0.578 -4.923 7.138 1.00 86.56 96 LEU A CA 1
ATOM 751 C C . LEU A 1 96 ? -1.545 -6.033 7.547 1.00 86.56 96 LEU A C 1
ATOM 753 O O . LEU A 1 96 ? -1.964 -6.071 8.698 1.00 86.56 96 LEU A O 1
ATOM 757 N N . SER A 1 97 ? -1.888 -6.941 6.636 1.00 86.88 97 SER A N 1
ATOM 758 C CA . SER A 1 97 ? -2.782 -8.067 6.924 1.00 86.88 97 SER A CA 1
ATOM 759 C C . SER A 1 97 ? -2.178 -9.026 7.952 1.00 86.88 97 SER A C 1
ATOM 761 O O . SER A 1 97 ? -2.888 -9.455 8.863 1.00 86.88 97 SER A O 1
ATOM 763 N N . ASP A 1 98 ? -0.874 -9.305 7.862 1.00 83.56 98 ASP A N 1
ATOM 764 C CA . ASP A 1 98 ? -0.158 -10.154 8.823 1.00 83.56 98 ASP A CA 1
ATOM 765 C C . ASP A 1 98 ? -0.177 -9.558 10.236 1.00 83.56 98 ASP A C 1
ATOM 767 O O . ASP A 1 98 ? -0.413 -10.262 11.221 1.00 83.56 98 ASP A O 1
ATOM 771 N N . VAL A 1 99 ? 0.019 -8.243 10.335 1.00 80.31 99 VAL A N 1
ATOM 772 C CA . VAL A 1 99 ? 0.070 -7.523 11.611 1.00 80.31 99 VAL A CA 1
ATOM 773 C C . VAL A 1 99 ? -1.319 -7.297 12.210 1.00 80.31 99 VAL A C 1
ATOM 775 O O . VAL A 1 99 ? -1.521 -7.492 13.408 1.00 80.31 99 VAL A O 1
ATOM 778 N N . LEU A 1 100 ? -2.297 -6.908 11.388 1.00 77.94 100 LEU A N 1
ATOM 779 C CA . LEU A 1 100 ? -3.674 -6.658 11.829 1.00 77.94 100 LEU A CA 1
ATOM 780 C C . LEU A 1 100 ? -4.439 -7.965 12.127 1.00 77.94 100 LEU A C 1
ATOM 782 O O . LEU A 1 100 ? -5.504 -7.937 12.757 1.00 77.94 100 LEU A O 1
ATOM 786 N N . GLY A 1 101 ? -3.874 -9.112 11.737 1.00 65.12 101 GLY A N 1
ATOM 787 C CA . GLY A 1 101 ? -4.323 -10.453 12.091 1.00 65.12 101 GLY A CA 1
ATOM 788 C C . GLY A 1 101 ? -5.687 -10.845 11.510 1.00 65.12 101 GLY A C 1
ATOM 789 O O . GLY A 1 101 ? -6.347 -10.097 10.791 1.00 65.12 101 GLY A O 1
ATOM 790 N N . LYS A 1 102 ? -6.162 -12.044 11.889 1.00 54.22 102 LYS A N 1
ATOM 791 C CA . LYS A 1 102 ? -7.414 -12.703 11.435 1.00 54.22 102 LYS A CA 1
ATOM 792 C C . LYS A 1 102 ? -8.722 -11.918 11.660 1.00 54.22 102 LYS A C 1
ATOM 794 O O . LYS A 1 102 ? -9.801 -12.461 11.438 1.00 54.22 102 LYS A O 1
ATOM 799 N N . LYS A 1 103 ? -8.668 -10.667 12.125 1.00 59.06 103 LYS A N 1
ATOM 800 C CA . LYS A 1 103 ? -9.855 -9.818 12.283 1.00 59.06 103 LYS A CA 1
ATOM 801 C C . LYS A 1 103 ? -10.410 -9.312 10.945 1.00 59.06 103 LYS A C 1
ATOM 803 O O . LYS A 1 103 ? -11.458 -8.678 10.971 1.00 59.06 103 LYS A O 1
ATOM 808 N N . ASN A 1 104 ? -9.739 -9.577 9.810 1.00 63.22 104 ASN A N 1
ATOM 809 C CA . ASN A 1 104 ? -10.121 -9.112 8.463 1.00 63.22 104 ASN A CA 1
ATOM 810 C C . ASN A 1 104 ? -10.504 -7.626 8.450 1.00 63.22 104 ASN A C 1
ATOM 812 O O . ASN A 1 104 ? -11.411 -7.197 7.741 1.00 63.22 104 ASN A O 1
ATOM 816 N N . ALA A 1 105 ? -9.832 -6.853 9.305 1.00 80.56 105 ALA A N 1
ATOM 81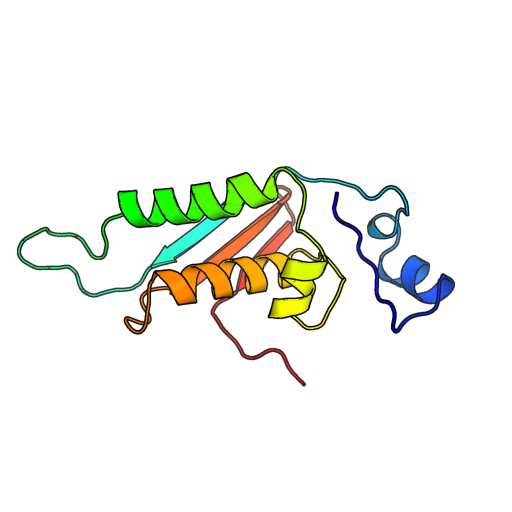7 C CA . ALA A 1 105 ? -10.167 -5.462 9.516 1.00 80.56 105 ALA A CA 1
ATOM 818 C C . ALA A 1 105 ? -9.579 -4.587 8.412 1.00 80.56 105 ALA A C 1
ATOM 820 O O . ALA A 1 105 ? -10.070 -3.486 8.223 1.00 80.56 105 ALA A O 1
ATOM 821 N N . LEU A 1 106 ? -8.556 -5.041 7.682 1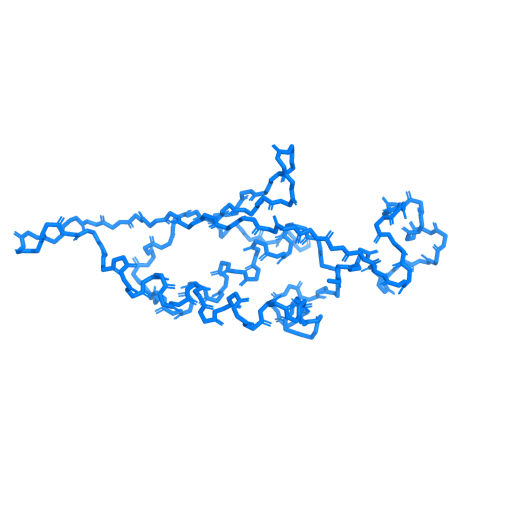.00 89.69 106 LEU A N 1
ATOM 822 C CA . LEU A 1 106 ? -8.050 -4.310 6.526 1.00 89.69 106 LEU A CA 1
ATOM 823 C C . LEU A 1 106 ? -9.059 -4.417 5.380 1.00 89.69 106 LEU A C 1
ATOM 825 O O . LEU A 1 106 ? -9.443 -5.513 4.979 1.00 89.69 106 LEU A O 1
ATOM 829 N N . PHE A 1 107 ? -9.512 -3.269 4.888 1.00 91.12 107 PHE A N 1
ATOM 830 C CA . PHE A 1 107 ? -10.531 -3.187 3.847 1.00 91.12 107 PHE A CA 1
ATOM 831 C C . PHE A 1 107 ? -9.948 -2.737 2.513 1.00 91.12 107 PHE A C 1
ATOM 833 O O . PHE A 1 107 ? -10.341 -3.242 1.465 1.00 91.12 107 PHE A O 1
ATOM 840 N N . GLU A 1 108 ? -9.021 -1.782 2.548 1.00 93.75 108 GLU A N 1
ATOM 841 C CA . GLU A 1 108 ? -8.457 -1.186 1.344 1.00 93.75 108 GLU A CA 1
ATOM 842 C C . GLU A 1 108 ? -7.071 -0.611 1.623 1.00 93.75 108 GLU A C 1
ATOM 844 O O . GLU A 1 108 ? -6.843 -0.009 2.675 1.00 93.75 108 GLU A O 1
ATOM 849 N N . VAL A 1 109 ? -6.165 -0.771 0.663 1.00 93.06 109 VAL A N 1
ATOM 850 C CA . VAL A 1 109 ? -4.899 -0.044 0.590 1.00 93.06 109 VAL A CA 1
ATOM 851 C C . VAL A 1 109 ? -4.883 0.734 -0.719 1.00 93.06 109 VAL A C 1
ATOM 853 O O . VAL A 1 109 ? -5.097 0.156 -1.784 1.00 93.06 109 VAL A O 1
ATOM 856 N N . VAL A 1 110 ? -4.624 2.036 -0.645 1.00 95.00 110 VAL A N 1
ATOM 857 C CA . VAL A 1 110 ? -4.427 2.901 -1.809 1.00 95.00 110 VAL A CA 1
ATOM 858 C C . VAL A 1 110 ? -2.999 3.421 -1.796 1.00 95.00 110 VAL A C 1
ATOM 860 O O . VAL A 1 110 ? -2.536 3.955 -0.788 1.00 95.00 110 VAL A O 1
ATOM 863 N N . VAL A 1 111 ? -2.300 3.257 -2.914 1.00 92.75 111 VAL A N 1
ATOM 864 C CA . VAL A 1 111 ? -0.938 3.754 -3.112 1.00 92.75 111 VAL A CA 1
ATOM 865 C C . VAL A 1 111 ? -0.963 4.778 -4.232 1.00 92.75 111 VAL A C 1
ATOM 867 O O . VAL A 1 111 ? -1.300 4.447 -5.367 1.00 92.75 111 VAL A O 1
ATOM 870 N N . HIS A 1 112 ? -0.598 6.016 -3.920 1.00 92.81 112 HIS A N 1
ATOM 871 C CA . HIS A 1 112 ? -0.427 7.085 -4.896 1.00 92.81 112 HIS A CA 1
ATOM 872 C C . HIS A 1 112 ? 1.046 7.182 -5.269 1.00 92.81 112 HIS A C 1
ATOM 874 O O . HIS A 1 112 ? 1.885 7.492 -4.427 1.00 92.81 112 HIS A O 1
ATOM 880 N N . GLU A 1 113 ? 1.359 6.911 -6.532 1.00 89.44 113 GLU A N 1
ATOM 881 C CA . GLU A 1 113 ? 2.698 7.105 -7.089 1.00 89.44 113 GLU A CA 1
ATOM 882 C C . GLU A 1 113 ? 2.935 8.574 -7.442 1.00 89.44 113 GLU A C 1
ATOM 884 O O . GLU A 1 113 ? 4.012 9.118 -7.225 1.00 89.44 113 GLU A O 1
ATOM 889 N N . THR A 1 114 ? 1.905 9.231 -7.969 1.00 89.81 114 THR A N 1
ATOM 890 C CA . THR A 1 114 ? 1.869 10.674 -8.227 1.00 89.81 114 THR A CA 1
ATOM 891 C C . THR A 1 114 ? 0.447 11.174 -7.983 1.00 89.81 114 THR A C 1
ATOM 893 O O . THR A 1 114 ? -0.476 10.369 -7.866 1.00 89.81 114 THR A O 1
ATOM 896 N N . ASP A 1 115 ? 0.223 12.487 -8.033 1.00 89.62 115 ASP A N 1
ATOM 897 C CA . ASP A 1 115 ? -1.124 13.078 -7.923 1.00 89.62 115 ASP A CA 1
ATOM 898 C C . ASP A 1 115 ? -2.129 12.542 -8.961 1.00 89.62 115 ASP A C 1
ATOM 900 O O . ASP A 1 115 ? -3.339 12.690 -8.800 1.00 89.62 115 ASP A O 1
ATOM 904 N N . LYS A 1 116 ? -1.636 11.952 -10.059 1.00 92.69 116 LYS A N 1
ATOM 905 C CA . LYS A 1 116 ? -2.452 11.452 -11.174 1.00 92.69 116 LYS A CA 1
ATOM 906 C C . LYS A 1 116 ? -2.523 9.931 -11.252 1.00 92.69 116 LYS A C 1
ATOM 908 O O . LYS A 1 116 ? -3.366 9.420 -11.983 1.00 92.69 116 LYS A O 1
ATOM 913 N N . ASN A 1 117 ? -1.650 9.228 -10.531 1.00 93.12 117 ASN A N 1
ATOM 914 C CA . ASN A 1 117 ? -1.505 7.782 -10.632 1.00 93.12 117 ASN A CA 1
ATOM 915 C C . ASN A 1 117 ? -1.660 7.166 -9.248 1.00 93.12 117 ASN A C 1
ATOM 917 O O . ASN A 1 117 ? -0.820 7.387 -8.371 1.00 93.12 117 ASN A O 1
ATOM 921 N N . SER A 1 118 ? -2.699 6.359 -9.077 1.00 95.19 118 SER A N 1
ATOM 922 C CA . SER A 1 118 ? -2.910 5.583 -7.867 1.00 95.19 118 SER A CA 1
ATOM 923 C C . SER A 1 118 ? -3.420 4.189 -8.182 1.00 95.19 118 SER A C 1
ATOM 925 O O . SER A 1 118 ? -4.065 3.958 -9.206 1.00 95.19 118 SER A O 1
ATOM 927 N N . VAL A 1 119 ? -3.121 3.263 -7.278 1.00 95.44 119 VAL A N 1
ATOM 928 C CA . VAL A 1 119 ? -3.637 1.898 -7.308 1.00 95.44 119 VAL A CA 1
ATOM 929 C C . VAL A 1 119 ? -4.361 1.622 -6.005 1.00 95.44 119 VAL A C 1
ATOM 931 O O . VAL A 1 119 ? -3.862 1.937 -4.927 1.00 95.44 119 VAL A O 1
ATOM 934 N N . THR A 1 120 ? -5.527 1.0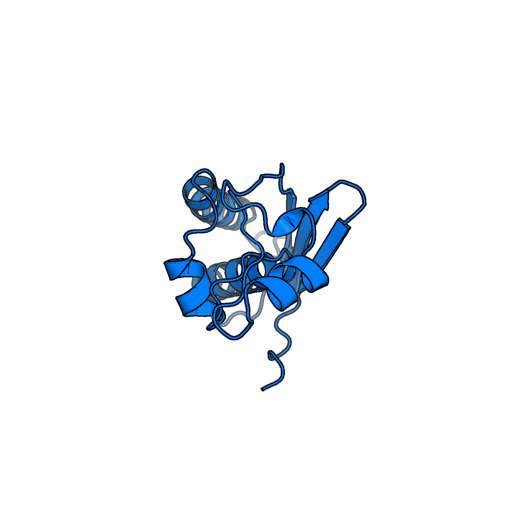00 -6.121 1.00 95.94 120 THR A N 1
ATOM 935 C CA . THR A 1 120 ? -6.315 0.502 -4.999 1.00 95.94 120 THR A CA 1
ATOM 936 C C . THR A 1 120 ? -6.255 -1.017 -4.991 1.00 95.94 120 THR A C 1
ATOM 938 O O . THR A 1 120 ? -6.519 -1.646 -6.012 1.00 95.94 120 THR A O 1
ATOM 941 N N . TYR A 1 121 ? -5.947 -1.605 -3.839 1.00 94.12 121 TYR A N 1
ATOM 942 C CA . TYR A 1 121 ? -5.923 -3.049 -3.643 1.00 94.12 121 TYR A CA 1
ATOM 943 C C . TYR A 1 121 ? -6.737 -3.443 -2.407 1.00 94.12 121 TYR A C 1
ATOM 945 O O . TYR A 1 121 ? -6.657 -2.798 -1.356 1.00 94.12 121 TYR A O 1
ATOM 953 N N . ARG A 1 122 ? -7.547 -4.497 -2.548 1.00 92.56 122 ARG A N 1
ATOM 954 C CA . ARG A 1 122 ? -8.503 -4.969 -1.528 1.00 92.56 122 ARG A CA 1
ATOM 955 C C . ARG A 1 122 ? -8.335 -6.451 -1.169 1.00 92.56 122 ARG A C 1
ATOM 957 O O . ARG A 1 122 ? -9.257 -7.061 -0.633 1.00 92.56 122 ARG A O 1
ATOM 964 N N . GLY A 1 123 ? -7.176 -7.036 -1.479 1.00 87.56 123 GLY A N 1
ATOM 965 C CA . GLY A 1 123 ? -6.892 -8.450 -1.207 1.00 87.56 123 GLY A CA 1
ATOM 966 C C . GLY A 1 123 ? -7.455 -9.425 -2.245 1.00 87.56 123 GLY A C 1
ATOM 967 O O . GLY A 1 123 ? -7.682 -10.589 -1.925 1.00 87.56 123 GLY A O 1
ATOM 968 N N . GLU A 1 124 ? -7.718 -8.956 -3.465 1.00 82.12 124 GLU A N 1
ATOM 969 C CA . GLU A 1 124 ? -8.108 -9.805 -4.596 1.00 82.12 124 GLU A CA 1
ATOM 970 C C . GLU A 1 124 ? -6.944 -10.737 -4.974 1.00 82.12 124 GLU A C 1
ATOM 972 O O . GLU A 1 124 ? -5.786 -10.330 -4.951 1.00 82.12 124 GLU A O 1
ATOM 977 N N . VAL A 1 125 ? -7.231 -12.000 -5.300 1.00 64.62 125 VAL A N 1
ATOM 978 C CA . VAL A 1 125 ? -6.189 -12.982 -5.647 1.00 64.62 125 VAL A CA 1
ATOM 979 C C . VAL A 1 125 ? -5.505 -12.549 -6.947 1.00 64.62 125 VAL A C 1
ATOM 981 O O . VAL A 1 125 ? -6.194 -12.241 -7.921 1.00 64.62 125 VAL A O 1
ATOM 984 N N . MET A 1 126 ? -4.166 -12.530 -6.974 1.00 57.78 126 MET A N 1
ATOM 985 C CA . MET A 1 126 ? -3.431 -12.321 -8.225 1.00 57.78 126 MET A CA 1
ATOM 986 C C . MET A 1 126 ? -3.793 -13.450 -9.194 1.00 57.78 126 MET A C 1
ATOM 988 O O . MET A 1 126 ? -3.753 -14.617 -8.813 1.00 57.78 126 MET A O 1
ATOM 992 N N . LEU A 1 127 ? -4.208 -13.103 -10.413 1.00 48.47 127 LEU A N 1
ATOM 993 C CA . LEU A 1 127 ? -4.537 -14.093 -11.437 1.00 48.47 127 LEU A CA 1
ATOM 994 C C . LEU A 1 127 ? -3.268 -14.896 -11.771 1.00 48.47 127 LEU A C 1
ATOM 996 O O . LEU A 1 127 ? -2.255 -14.294 -12.125 1.00 48.47 127 LEU A O 1
ATOM 1000 N N . GLU A 1 128 ? -3.343 -16.220 -11.606 1.00 43.22 128 GLU A N 1
ATOM 1001 C CA . GLU A 1 128 ? -2.314 -17.186 -12.030 1.00 43.22 128 GLU A CA 1
ATOM 1002 C C . GLU A 1 128 ? -2.238 -17.313 -13.558 1.00 43.22 128 GLU A C 1
ATOM 1004 O O . GLU A 1 128 ? -3.305 -17.266 -14.220 1.00 43.22 128 GLU A O 1
#

Sequence (128 aa):
LLLYFSDHLSAEENKLIFGKCNNSNGHGHNYEVQATVKAPVDPLTGMAMNLSELKTHLCSLLQDCHQVCNREKLYFVTGLFCSTTENVAVYIWSQLSDVLGKKNALFEVVVHETDKNSVTYRGEVMLE

Mean predicted aligned error: 6.33 Å